Protein AF-A0A951EEB0-F1 (afdb_monomer_lite)

Secondary structure (DSSP, 8-state):
--SHHHHHHH-S-----SHHHHHHHTT---HHHHHHHHHHHHHHHSPPSSHHHHHHHHHHHHH-HHHHHHHHHHHHHTSPPPHHHHHHHHHHHHHHHH------

Radius of gyration: 15.24 Å; chains: 1; bounding box: 24×48×33 Å

pLDDT: mean 83.78, std 16.43, range [41.44, 96.94]

Sequence (104 aa):
MALGRYYTMMAGAYSPRTEALQRVLSGMGDQRSVADLLFLESWEIEPAPGPAAALRVLQIRRANPELAAEIRAELAKREPLTIDEREALRMQLRAATARPARHR

Structure (mmCIF, N/CA/C/O backbone):
data_AF-A0A951EEB0-F1
#
_entry.id   AF-A0A951EEB0-F1
#
loop_
_atom_site.group_PDB
_atom_site.id
_atom_site.type_symbol
_atom_site.label_atom_id
_atom_site.label_alt_id
_atom_site.label_comp_id
_atom_site.label_asym_id
_atom_site.label_entity_id
_atom_site.label_seq_id
_atom_site.pdbx_PDB_ins_code
_atom_site.Cartn_x
_atom_site.Cartn_y
_atom_site.Cartn_z
_atom_site.occupancy
_atom_site.B_iso_or_equiv
_atom_site.auth_seq_id
_atom_site.auth_comp_id
_atom_site.auth_asym_id
_atom_site.auth_atom_id
_atom_site.pdbx_PDB_model_num
ATOM 1 N N . MET A 1 1 ? -8.059 -16.374 -20.798 1.00 41.44 1 MET A N 1
ATOM 2 C CA . MET A 1 1 ? -8.139 -16.370 -19.320 1.00 41.44 1 MET A CA 1
ATOM 3 C C . MET A 1 1 ? -6.814 -16.875 -18.753 1.00 41.44 1 MET A C 1
ATOM 5 O O . MET A 1 1 ? -6.591 -18.074 -18.753 1.00 41.44 1 MET A O 1
ATOM 9 N N . ALA A 1 2 ? -5.904 -15.981 -18.353 1.00 44.16 2 ALA A N 1
ATOM 10 C CA . ALA A 1 2 ? -4.564 -16.351 -17.863 1.00 44.1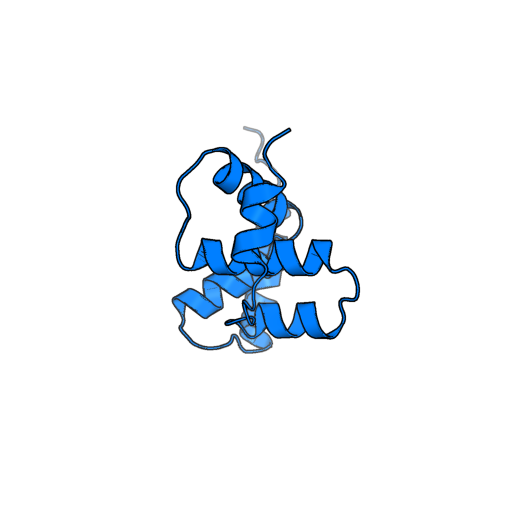6 2 ALA A CA 1
ATOM 11 C C . ALA A 1 2 ? -4.102 -15.488 -16.670 1.00 44.16 2 ALA A C 1
ATOM 13 O O . ALA A 1 2 ? -2.912 -15.331 -16.435 1.00 44.16 2 ALA A O 1
ATOM 14 N N . LEU A 1 3 ? -5.040 -14.911 -15.912 1.00 47.06 3 LEU A N 1
ATOM 15 C CA . LEU A 1 3 ? -4.718 -14.103 -14.726 1.00 47.06 3 LEU A CA 1
ATOM 16 C C . LEU A 1 3 ? -4.734 -14.919 -13.422 1.00 47.06 3 LEU A C 1
ATOM 18 O O . LEU A 1 3 ? -4.264 -14.440 -12.399 1.00 47.06 3 LEU A O 1
ATOM 22 N N . GLY A 1 4 ? -5.232 -16.162 -13.454 1.00 42.88 4 GLY A N 1
ATOM 23 C CA . GLY A 1 4 ? -5.361 -17.004 -12.258 1.00 42.88 4 GLY A CA 1
ATOM 24 C C . GLY A 1 4 ? -4.054 -17.644 -11.775 1.00 42.88 4 GLY A C 1
ATOM 25 O O . GLY A 1 4 ? -3.908 -17.885 -10.585 1.00 42.88 4 GLY A O 1
ATOM 26 N N . ARG A 1 5 ? -3.077 -17.895 -12.662 1.00 46.56 5 ARG A N 1
ATOM 27 C CA . ARG A 1 5 ? -1.859 -18.652 -12.296 1.00 46.56 5 ARG A CA 1
ATOM 28 C C . ARG A 1 5 ? -0.768 -17.820 -11.616 1.00 46.56 5 ARG A C 1
ATOM 30 O O . ARG A 1 5 ? -0.061 -18.363 -10.778 1.00 46.56 5 ARG A O 1
ATOM 37 N N . TYR A 1 6 ? -0.670 -16.520 -11.900 1.00 51.91 6 TYR A N 1
ATOM 38 C CA . TYR A 1 6 ? 0.245 -15.632 -11.164 1.00 51.91 6 TYR A CA 1
ATOM 39 C C . TYR A 1 6 ? -0.256 -15.328 -9.745 1.00 51.91 6 TYR A C 1
ATOM 41 O O . TYR A 1 6 ? 0.541 -15.095 -8.843 1.00 51.91 6 TYR A O 1
ATOM 49 N N . TYR A 1 7 ? -1.575 -15.385 -9.542 1.00 50.94 7 TYR A N 1
ATOM 50 C CA . TYR A 1 7 ? -2.223 -15.080 -8.269 1.00 50.94 7 TYR A CA 1
ATOM 51 C C . TYR A 1 7 ? -1.969 -16.169 -7.209 1.00 50.94 7 TYR A C 1
ATOM 53 O O . TYR A 1 7 ? -1.775 -15.859 -6.042 1.00 50.94 7 TYR A O 1
ATOM 61 N N . THR A 1 8 ? -1.902 -17.445 -7.608 1.00 50.19 8 THR A N 1
ATOM 62 C CA . THR A 1 8 ? -1.727 -18.570 -6.669 1.00 50.19 8 THR A CA 1
ATOM 63 C C . THR A 1 8 ? -0.271 -18.814 -6.262 1.00 50.19 8 THR A C 1
ATOM 65 O O . THR A 1 8 ? -0.034 -19.245 -5.140 1.00 50.19 8 THR A O 1
ATOM 68 N N . MET A 1 9 ? 0.717 -18.512 -7.114 1.00 48.25 9 MET A N 1
ATOM 69 C CA . MET A 1 9 ? 2.135 -18.690 -6.748 1.00 48.25 9 MET A CA 1
ATOM 70 C C . MET A 1 9 ? 2.699 -17.559 -5.872 1.00 48.25 9 MET A C 1
ATOM 72 O O . MET A 1 9 ? 3.679 -17.787 -5.176 1.00 48.25 9 MET A O 1
ATOM 76 N N . MET A 1 10 ? 2.070 -16.376 -5.857 1.00 50.81 10 MET A N 1
ATOM 77 C CA . MET A 1 10 ? 2.461 -15.248 -4.991 1.00 50.81 10 MET A CA 1
ATOM 78 C C . MET A 1 10 ? 1.577 -15.101 -3.740 1.00 50.81 10 MET A C 1
ATOM 80 O O . MET A 1 10 ? 1.914 -14.341 -2.847 1.00 50.81 10 MET A O 1
ATOM 84 N N . ALA A 1 11 ? 0.464 -15.835 -3.628 1.00 47.88 11 ALA A N 1
ATOM 85 C CA . ALA A 1 11 ? -0.395 -15.825 -2.434 1.00 47.88 11 ALA A CA 1
ATOM 86 C C . ALA A 1 11 ? 0.149 -16.683 -1.269 1.00 47.88 11 ALA A C 1
ATOM 88 O O . ALA A 1 11 ? -0.491 -16.793 -0.223 1.00 47.88 11 ALA A O 1
ATOM 89 N N . GLY A 1 12 ? 1.327 -17.294 -1.430 1.00 43.97 12 GLY A N 1
ATOM 90 C CA . GLY A 1 12 ? 2.042 -17.969 -0.353 1.00 43.97 12 GLY A CA 1
ATOM 91 C C . GLY A 1 12 ? 2.749 -16.961 0.554 1.00 43.97 12 GLY A C 1
ATOM 92 O O . GLY A 1 12 ? 3.873 -16.571 0.273 1.00 43.97 12 GLY A O 1
ATOM 93 N N . ALA A 1 13 ? 2.092 -16.571 1.648 1.00 53.34 13 ALA A N 1
ATOM 94 C CA . ALA A 1 13 ? 2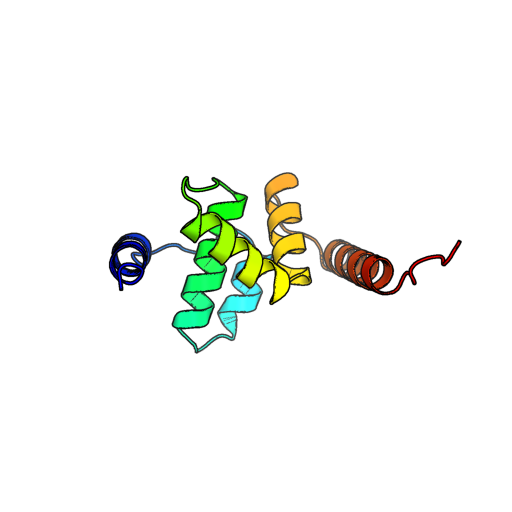.696 -15.946 2.832 1.00 53.34 13 ALA A CA 1
ATOM 95 C C . ALA A 1 13 ? 3.432 -14.598 2.638 1.00 53.34 13 ALA A C 1
ATOM 97 O O . ALA A 1 13 ? 4.508 -14.394 3.199 1.00 53.34 13 ALA A O 1
ATOM 98 N N . TYR A 1 14 ? 2.839 -13.631 1.933 1.00 66.75 14 TYR A N 1
ATOM 99 C CA . TYR A 1 14 ? 3.273 -12.238 2.100 1.00 66.75 14 TYR A CA 1
ATOM 100 C C . TYR A 1 14 ? 2.626 -11.652 3.355 1.00 66.75 14 TYR A C 1
ATOM 102 O O . TYR A 1 14 ? 1.416 -11.442 3.408 1.00 66.75 14 TYR A O 1
ATOM 110 N N . SER A 1 15 ? 3.437 -11.417 4.384 1.00 79.44 15 SER A N 1
ATOM 111 C CA . SER A 1 15 ? 3.045 -10.608 5.536 1.00 79.44 15 SER A CA 1
ATOM 112 C C . SER A 1 15 ? 3.173 -9.121 5.190 1.00 79.44 15 SER A C 1
ATOM 114 O O . SER A 1 15 ? 4.178 -8.747 4.574 1.00 79.44 15 SER A O 1
ATOM 116 N N . PRO A 1 16 ? 2.226 -8.270 5.615 1.00 89.69 16 PRO A N 1
ATOM 117 C CA . PRO A 1 16 ? 2.312 -6.829 5.398 1.00 89.69 16 PRO A CA 1
ATOM 118 C C . PRO A 1 16 ? 3.565 -6.236 6.064 1.00 89.69 16 PRO A C 1
ATOM 120 O O . PRO A 1 16 ? 3.823 -6.477 7.248 1.00 89.69 16 PRO A O 1
ATOM 123 N N . ARG A 1 17 ? 4.346 -5.465 5.304 1.00 91.31 17 ARG A N 1
ATOM 124 C CA . ARG A 1 17 ? 5.619 -4.859 5.734 1.00 91.31 17 ARG A CA 1
ATOM 125 C C . ARG A 1 17 ? 5.457 -3.451 6.306 1.00 91.31 17 ARG A C 1
ATOM 127 O O . ARG A 1 17 ? 6.296 -3.030 7.094 1.00 91.31 17 ARG A O 1
ATOM 134 N N . THR A 1 18 ? 4.404 -2.745 5.915 1.00 94.56 18 THR A N 1
ATOM 135 C CA . THR A 1 18 ? 4.051 -1.401 6.387 1.00 94.56 18 THR A CA 1
ATOM 136 C C . THR A 1 18 ? 2.974 -1.469 7.468 1.00 94.56 18 THR A C 1
ATOM 138 O O . THR A 1 18 ? 2.072 -2.315 7.425 1.00 94.56 18 THR A O 1
ATOM 141 N N . GLU A 1 19 ? 3.035 -0.555 8.437 1.00 95.06 19 GLU A N 1
ATOM 142 C CA . GLU A 1 19 ? 1.989 -0.399 9.451 1.00 95.06 19 GLU A CA 1
ATOM 143 C C . GLU A 1 19 ? 0.688 0.084 8.791 1.00 95.06 19 GLU A C 1
ATOM 145 O O . GLU A 1 19 ? -0.412 -0.326 9.174 1.00 95.06 19 GLU A O 1
ATOM 150 N N . ALA A 1 20 ? 0.808 0.906 7.742 1.00 94.19 20 ALA A N 1
ATOM 151 C CA . ALA A 1 20 ? -0.304 1.302 6.888 1.00 94.19 20 ALA A CA 1
ATOM 152 C C . ALA A 1 20 ? -1.133 0.108 6.411 1.00 94.19 20 ALA A C 1
ATOM 154 O O . ALA A 1 20 ? -2.355 0.092 6.591 1.00 94.19 20 ALA A O 1
ATOM 155 N N . LEU A 1 21 ? -0.476 -0.911 5.854 1.00 93.88 21 LEU A N 1
ATOM 156 C CA . LEU A 1 21 ? -1.172 -2.095 5.379 1.00 93.88 21 LEU A CA 1
ATOM 157 C C . LEU A 1 21 ? -1.659 -2.979 6.535 1.00 93.88 21 LEU A C 1
ATOM 159 O O . LEU A 1 21 ? -2.806 -3.422 6.508 1.00 93.88 21 LEU A O 1
ATOM 163 N N . GLN A 1 22 ? -0.848 -3.187 7.576 1.00 94.19 22 GLN A N 1
ATOM 164 C CA . GLN A 1 22 ? -1.238 -3.981 8.753 1.00 94.19 22 GLN A CA 1
ATOM 165 C C . GLN A 1 22 ? -2.562 -3.509 9.369 1.00 94.19 22 GLN A C 1
ATOM 167 O O . GLN A 1 22 ? -3.444 -4.325 9.643 1.00 94.19 22 GLN A O 1
ATOM 172 N N . ARG A 1 23 ? -2.738 -2.191 9.528 1.00 92.50 23 ARG A N 1
ATOM 173 C CA . ARG A 1 23 ? -3.967 -1.601 10.083 1.00 92.50 23 ARG A CA 1
ATOM 174 C C . ARG A 1 23 ? -5.194 -1.815 9.206 1.00 92.50 23 ARG A C 1
ATOM 176 O O . ARG A 1 23 ? -6.293 -1.934 9.730 1.00 92.50 23 ARG A O 1
ATOM 183 N N . VAL A 1 24 ? -5.030 -1.823 7.885 1.00 92.44 24 VAL A N 1
ATOM 184 C CA . VAL A 1 24 ? -6.151 -2.057 6.964 1.00 92.44 24 VAL A CA 1
ATOM 185 C C . VAL A 1 24 ? -6.536 -3.534 6.947 1.00 92.44 24 VAL A C 1
ATOM 187 O O . VAL A 1 24 ? -7.720 -3.862 6.892 1.00 92.44 24 VAL A O 1
ATOM 190 N N . LEU A 1 25 ? -5.552 -4.431 7.035 1.00 92.25 25 LEU A N 1
ATOM 191 C CA . LEU A 1 25 ? -5.794 -5.871 7.014 1.00 92.25 25 LEU A CA 1
ATOM 192 C C . LEU A 1 25 ? -6.405 -6.402 8.317 1.00 92.25 25 LEU A C 1
ATOM 194 O O . LEU A 1 25 ? -7.163 -7.367 8.262 1.00 92.25 25 LEU A O 1
ATOM 198 N N . SER A 1 26 ? -6.137 -5.778 9.469 1.00 88.50 26 SER A N 1
ATOM 199 C CA . SER A 1 26 ? -6.616 -6.260 10.778 1.00 88.50 26 SER A CA 1
ATOM 200 C C . SER A 1 26 ? -8.144 -6.334 10.913 1.00 88.50 26 SER A C 1
ATOM 202 O O . SER A 1 26 ? -8.642 -7.072 11.760 1.00 88.50 26 SER A O 1
ATOM 204 N N . GLY A 1 27 ? -8.892 -5.617 10.069 1.00 84.06 27 GLY A N 1
ATOM 205 C CA . GLY A 1 27 ? -10.358 -5.647 10.022 1.00 84.06 27 GLY A CA 1
ATOM 206 C C . GLY A 1 27 ? -10.950 -6.295 8.766 1.00 84.06 27 GLY A C 1
ATOM 207 O O . GLY A 1 27 ? -12.159 -6.198 8.555 1.00 84.06 27 GLY A O 1
ATOM 208 N N . MET A 1 28 ? -10.135 -6.906 7.900 1.00 88.25 28 MET A N 1
ATOM 209 C CA . MET A 1 28 ? -10.570 -7.335 6.568 1.00 88.25 28 MET A CA 1
ATOM 210 C C . MET A 1 28 ? -10.839 -8.842 6.497 1.00 88.25 28 MET A C 1
ATOM 212 O O . MET A 1 28 ? -9.948 -9.656 6.712 1.00 88.25 28 MET A O 1
ATOM 216 N N . GLY A 1 29 ? -12.073 -9.215 6.139 1.00 79.62 29 GLY A N 1
ATOM 217 C CA . GLY A 1 29 ? -12.470 -10.616 5.929 1.00 79.62 29 GLY A CA 1
ATOM 218 C C . GLY A 1 29 ? -12.413 -11.094 4.472 1.00 79.62 29 GLY A C 1
ATOM 219 O O . GLY A 1 29 ? -12.428 -12.297 4.221 1.00 79.62 29 GLY A O 1
ATOM 220 N N . ASP A 1 30 ? -12.352 -10.177 3.499 1.00 86.94 30 ASP A N 1
ATOM 221 C CA . ASP A 1 30 ? -12.330 -10.537 2.077 1.00 86.94 30 ASP A CA 1
ATOM 222 C C . ASP A 1 30 ? -10.917 -10.895 1.606 1.00 86.94 30 ASP A C 1
ATOM 224 O O . ASP A 1 30 ? -10.080 -10.025 1.361 1.00 86.94 30 ASP A O 1
ATOM 228 N N . GLN A 1 31 ? -10.676 -12.191 1.408 1.00 84.69 31 GLN A N 1
ATOM 229 C CA . GLN A 1 31 ? -9.387 -12.721 0.958 1.00 84.69 31 GLN A CA 1
ATOM 230 C C . GLN A 1 31 ? -8.914 -12.117 -0.370 1.00 84.69 31 GLN A C 1
ATOM 232 O O . GLN A 1 31 ? -7.709 -11.983 -0.589 1.00 84.69 31 GLN A O 1
ATOM 237 N N . ARG A 1 32 ? -9.838 -11.735 -1.261 1.00 85.81 32 ARG A N 1
ATOM 238 C CA . ARG A 1 32 ? -9.470 -11.151 -2.554 1.00 85.81 32 ARG A CA 1
ATOM 239 C C . ARG A 1 32 ? -8.924 -9.735 -2.391 1.00 85.81 32 ARG A C 1
ATOM 241 O O . ARG A 1 32 ? -7.885 -9.421 -2.968 1.00 85.81 32 ARG A O 1
ATOM 248 N N . SER A 1 33 ? -9.586 -8.913 -1.582 1.00 88.62 33 SER A N 1
ATOM 249 C CA . SER A 1 33 ? -9.098 -7.581 -1.224 1.00 88.62 33 SER A CA 1
ATOM 250 C C . SER A 1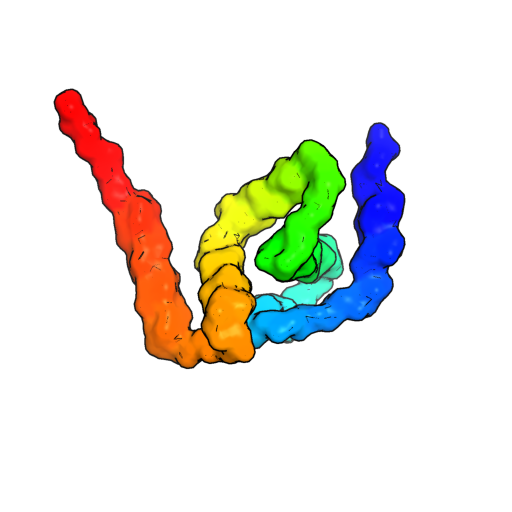 33 ? -7.765 -7.656 -0.478 1.00 88.62 33 SER A C 1
ATOM 252 O O . SER A 1 33 ? -6.853 -6.898 -0.801 1.00 88.62 33 SER A O 1
ATOM 254 N N . VAL A 1 34 ? -7.595 -8.619 0.437 1.00 91.25 34 VAL A N 1
ATOM 255 C CA . VAL A 1 34 ? -6.310 -8.848 1.123 1.00 91.25 34 VAL A CA 1
ATOM 256 C C . VAL A 1 34 ? -5.184 -9.113 0.117 1.00 91.25 34 VAL A C 1
ATOM 258 O O . VAL A 1 34 ? -4.141 -8.461 0.176 1.00 91.25 34 VAL A O 1
ATOM 261 N N . ALA A 1 35 ? -5.396 -10.019 -0.841 1.00 89.56 35 ALA A N 1
ATOM 262 C CA . ALA A 1 35 ? -4.395 -10.341 -1.857 1.00 89.56 35 ALA A CA 1
ATOM 263 C C . ALA A 1 35 ? -4.051 -9.140 -2.756 1.00 89.56 35 ALA A C 1
ATOM 265 O O . ALA A 1 35 ? -2.884 -8.930 -3.084 1.00 89.56 35 ALA A O 1
ATOM 266 N N . ASP A 1 36 ? -5.040 -8.322 -3.123 1.00 92.00 36 ASP A N 1
ATOM 267 C CA . ASP A 1 36 ? -4.804 -7.100 -3.895 1.00 92.00 36 ASP A CA 1
ATOM 268 C C . ASP A 1 36 ? -3.970 -6.071 -3.128 1.00 92.00 36 ASP A C 1
ATOM 270 O O . ASP A 1 36 ? -3.085 -5.441 -3.708 1.00 92.00 36 ASP A O 1
ATOM 274 N N . LEU A 1 37 ? -4.224 -5.894 -1.832 1.00 93.44 37 LEU A N 1
ATOM 275 C CA . LEU A 1 37 ? -3.479 -4.929 -1.029 1.00 93.44 37 LEU A CA 1
ATOM 276 C C . LEU A 1 37 ? -2.051 -5.399 -0.720 1.00 93.44 37 LEU A C 1
ATOM 278 O O . LEU A 1 37 ? -1.124 -4.591 -0.759 1.00 93.44 37 LEU A O 1
ATOM 282 N N . LEU A 1 38 ? -1.848 -6.701 -0.503 1.00 92.88 38 LEU A N 1
ATOM 283 C CA . LEU A 1 38 ? -0.507 -7.290 -0.418 1.00 92.88 38 LEU A CA 1
ATOM 284 C C . LEU A 1 38 ? 0.250 -7.150 -1.744 1.00 92.88 38 LEU A C 1
ATOM 286 O O . LEU A 1 38 ? 1.431 -6.800 -1.758 1.00 92.88 38 LEU A O 1
ATOM 290 N N . PHE A 1 39 ? -0.437 -7.354 -2.873 1.00 91.50 39 PHE A N 1
ATOM 291 C CA . PHE A 1 39 ? 0.143 -7.121 -4.191 1.00 91.50 39 PHE A CA 1
ATOM 292 C C . PHE A 1 39 ? 0.547 -5.652 -4.381 1.00 91.50 39 PHE A C 1
ATOM 294 O O . PHE A 1 39 ? 1.653 -5.389 -4.853 1.00 91.50 39 PHE A O 1
ATOM 301 N N . LEU A 1 40 ? -0.299 -4.698 -3.973 1.00 94.06 40 LEU A N 1
ATOM 302 C CA . LEU A 1 40 ? 0.038 -3.273 -3.999 1.00 94.06 40 LEU A CA 1
ATOM 303 C C . LEU A 1 40 ? 1.338 -2.992 -3.241 1.00 94.06 40 LEU A C 1
ATOM 305 O O . LEU A 1 40 ? 2.235 -2.388 -3.817 1.00 94.06 40 LEU A O 1
ATOM 309 N N . GLU A 1 41 ? 1.457 -3.431 -1.988 1.00 93.56 41 GLU A N 1
ATOM 310 C CA . GLU A 1 41 ? 2.667 -3.184 -1.195 1.00 93.56 41 GLU A CA 1
ATOM 311 C C . GLU A 1 41 ? 3.905 -3.825 -1.825 1.00 93.56 41 GLU A C 1
ATOM 313 O O . GLU A 1 41 ? 4.935 -3.166 -1.949 1.00 93.56 41 GLU A O 1
ATOM 318 N N . SER A 1 42 ? 3.795 -5.070 -2.300 1.00 91.81 42 SER A N 1
ATOM 319 C CA . SER A 1 42 ? 4.904 -5.744 -2.984 1.00 91.81 42 SER A CA 1
ATOM 320 C C . SER A 1 42 ? 5.388 -4.959 -4.210 1.00 91.81 42 SER A C 1
ATOM 322 O O . SER A 1 42 ? 6.590 -4.785 -4.390 1.00 91.81 42 SER A O 1
ATOM 324 N N . TRP A 1 43 ? 4.459 -4.395 -4.989 1.00 92.56 43 TRP A N 1
ATOM 325 C CA . TRP A 1 43 ? 4.771 -3.550 -6.137 1.00 92.56 43 TRP A CA 1
ATOM 326 C C . TRP A 1 43 ? 5.451 -2.235 -5.746 1.00 92.56 43 TRP A C 1
ATOM 328 O O . TRP A 1 43 ? 6.342 -1.777 -6.458 1.00 92.56 43 TRP A O 1
ATOM 338 N N . GLU A 1 44 ? 5.014 -1.581 -4.663 1.00 93.62 44 GLU A N 1
ATOM 339 C CA . GLU A 1 44 ? 5.636 -0.326 -4.206 1.00 93.62 44 GLU A CA 1
ATOM 340 C C . GLU A 1 44 ? 7.086 -0.541 -3.731 1.00 93.62 44 GLU A C 1
ATOM 342 O O . GLU A 1 44 ? 7.876 0.401 -3.751 1.00 93.62 44 GLU A O 1
ATOM 347 N N . ILE A 1 45 ? 7.446 -1.770 -3.347 1.00 91.56 45 ILE A N 1
ATOM 348 C CA . ILE A 1 45 ? 8.816 -2.160 -2.989 1.00 91.56 45 ILE A CA 1
ATOM 349 C C . ILE A 1 45 ? 9.624 -2.504 -4.236 1.00 91.56 45 ILE A C 1
ATOM 351 O O . ILE A 1 45 ? 10.709 -1.965 -4.447 1.00 91.56 45 ILE A O 1
ATOM 355 N N . GLU A 1 46 ? 9.101 -3.418 -5.047 1.00 90.88 46 GLU A N 1
ATOM 356 C CA . GLU A 1 46 ? 9.763 -3.915 -6.243 1.00 90.88 46 GLU A CA 1
ATOM 357 C C . GLU A 1 46 ? 8.725 -4.087 -7.362 1.00 90.88 46 GLU A C 1
ATOM 359 O O . GLU A 1 46 ? 7.950 -5.049 -7.368 1.00 90.88 46 GLU A O 1
ATOM 364 N N . PRO A 1 47 ? 8.671 -3.147 -8.324 1.00 88.06 47 PRO A N 1
ATOM 365 C CA . PRO A 1 47 ? 7.736 -3.234 -9.434 1.00 88.06 47 PRO A CA 1
ATOM 366 C C . PRO A 1 47 ? 7.979 -4.489 -10.280 1.00 88.06 47 PRO A C 1
ATOM 368 O O . PRO A 1 47 ? 9.057 -4.681 -10.841 1.00 88.06 47 PRO A O 1
ATOM 371 N N . ALA A 1 48 ? 6.951 -5.323 -10.430 1.00 81.94 48 ALA A N 1
ATOM 372 C CA . ALA A 1 48 ? 7.032 -6.512 -11.271 1.00 81.94 48 ALA A CA 1
ATOM 373 C C . ALA A 1 48 ? 6.937 -6.149 -12.770 1.00 81.94 48 ALA A C 1
ATOM 375 O O . ALA A 1 48 ? 6.141 -5.287 -13.158 1.00 81.94 48 ALA A O 1
ATOM 376 N N . PRO A 1 49 ? 7.685 -6.823 -13.660 1.00 79.31 49 PRO A N 1
ATOM 377 C CA . PRO A 1 49 ? 7.567 -6.594 -15.093 1.00 79.31 49 PRO A CA 1
ATOM 378 C C . PRO A 1 49 ? 6.223 -7.105 -15.637 1.00 79.31 49 PRO A C 1
ATOM 380 O O . PRO A 1 49 ? 5.739 -8.176 -15.270 1.00 79.31 49 PRO A O 1
ATOM 383 N N . GLY A 1 50 ? 5.643 -6.354 -16.577 1.00 88.62 50 GLY A N 1
ATOM 384 C CA . GLY A 1 50 ? 4.505 -6.795 -17.386 1.00 88.62 50 GLY A CA 1
ATOM 385 C C . GLY A 1 50 ? 3.290 -5.854 -17.351 1.00 88.62 50 GLY A C 1
ATOM 386 O O . GLY A 1 50 ? 2.928 -5.318 -16.301 1.00 88.62 50 GLY A O 1
ATOM 387 N N . PRO A 1 51 ? 2.594 -5.677 -18.492 1.00 87.44 51 PRO A N 1
ATOM 388 C CA . PRO A 1 51 ? 1.502 -4.709 -18.615 1.00 87.44 51 PRO A CA 1
ATOM 389 C C . PRO A 1 51 ? 0.291 -5.055 -17.739 1.00 87.44 51 PRO A C 1
ATOM 391 O O . PRO A 1 51 ? -0.358 -4.161 -17.206 1.00 87.44 51 PRO A O 1
ATOM 394 N N . ALA A 1 52 ? -0.003 -6.343 -17.537 1.00 88.56 52 ALA A N 1
ATOM 395 C CA . ALA A 1 52 ? -1.114 -6.769 -16.687 1.00 88.56 52 ALA A CA 1
ATOM 396 C C . ALA A 1 52 ? -0.895 -6.389 -15.212 1.00 88.56 52 ALA A C 1
ATOM 398 O O . ALA A 1 52 ? -1.823 -5.919 -14.555 1.00 88.56 52 ALA A O 1
ATOM 399 N N . ALA A 1 53 ? 0.333 -6.544 -14.712 1.00 85.75 53 ALA A N 1
ATOM 400 C CA . ALA A 1 53 ? 0.698 -6.193 -13.345 1.00 85.75 53 ALA A CA 1
ATOM 401 C C . ALA A 1 53 ? 0.657 -4.666 -13.136 1.00 85.75 53 ALA A C 1
ATOM 403 O O . ALA A 1 53 ? 0.054 -4.188 -12.173 1.00 85.75 53 ALA A O 1
ATOM 404 N N . ALA A 1 54 ? 1.159 -3.899 -14.113 1.00 90.62 54 ALA A N 1
ATOM 405 C CA . ALA A 1 54 ? 1.069 -2.439 -14.118 1.00 90.62 54 ALA A CA 1
ATOM 406 C C . ALA A 1 54 ? -0.388 -1.932 -14.133 1.00 90.62 54 ALA A C 1
ATOM 408 O O . ALA A 1 54 ? -0.756 -1.028 -13.382 1.00 90.62 54 ALA A O 1
ATOM 409 N N . LEU A 1 55 ? -1.256 -2.530 -14.952 1.00 93.62 55 LEU A N 1
ATOM 410 C CA . LEU A 1 55 ? -2.678 -2.180 -14.968 1.00 93.62 55 LEU A CA 1
ATOM 411 C C . LEU A 1 55 ? -3.361 -2.536 -13.648 1.00 93.62 55 LEU A C 1
ATOM 413 O O . LEU A 1 55 ? -4.154 -1.744 -13.134 1.00 93.62 55 LEU A O 1
ATOM 417 N N . ARG A 1 56 ? -3.037 -3.701 -13.079 1.00 90.88 56 ARG A N 1
ATOM 418 C CA . ARG A 1 56 ? -3.612 -4.140 -11.809 1.00 90.88 56 ARG A CA 1
ATOM 419 C C . ARG A 1 56 ? -3.245 -3.188 -10.677 1.00 90.88 56 ARG A C 1
ATOM 421 O O . ARG A 1 56 ? -4.143 -2.743 -9.966 1.00 90.88 56 ARG A O 1
ATOM 428 N N . VAL A 1 57 ? -1.975 -2.802 -10.547 1.00 93.25 57 VAL A N 1
ATOM 429 C CA . VAL A 1 57 ? -1.577 -1.858 -9.493 1.00 93.25 57 VAL A CA 1
ATOM 430 C C . VAL A 1 57 ? -2.229 -0.488 -9.686 1.00 93.25 57 VAL A C 1
ATOM 432 O O . VAL A 1 57 ? -2.652 0.132 -8.715 1.00 93.25 57 VAL A O 1
ATOM 435 N N . LEU A 1 58 ? -2.390 -0.017 -10.930 1.00 94.50 58 LEU A N 1
ATOM 436 C CA . LEU A 1 58 ? -3.075 1.249 -11.206 1.00 94.50 58 LEU A CA 1
ATOM 437 C C . LEU A 1 58 ? -4.541 1.210 -10.769 1.00 94.50 58 LEU A C 1
ATOM 439 O O . LEU A 1 58 ? -5.030 2.186 -10.201 1.00 94.50 58 LEU A O 1
ATOM 443 N N . GLN A 1 59 ? -5.234 0.092 -10.998 1.00 95.31 59 GLN A N 1
ATOM 444 C CA . GLN A 1 59 ? -6.603 -0.103 -10.517 1.00 95.31 59 GLN A CA 1
ATOM 445 C C . GLN A 1 59 ? -6.663 -0.064 -8.986 1.00 95.31 59 GLN A C 1
ATOM 447 O O . GLN A 1 59 ? -7.484 0.663 -8.430 1.00 95.31 59 GLN A O 1
ATOM 452 N N . ILE A 1 60 ? -5.764 -0.783 -8.308 1.00 94.44 60 ILE A N 1
ATOM 453 C CA . ILE A 1 60 ? -5.746 -0.853 -6.841 1.00 94.44 60 ILE A CA 1
ATOM 454 C C . ILE A 1 60 ? -5.413 0.516 -6.230 1.00 94.44 60 ILE A C 1
ATOM 456 O O . ILE A 1 60 ? -6.094 0.945 -5.302 1.00 94.44 60 ILE A O 1
ATOM 460 N N . ARG A 1 61 ? -4.440 1.249 -6.790 1.00 95.25 61 ARG A N 1
ATOM 461 C CA . ARG A 1 61 ? -4.082 2.620 -6.372 1.00 95.25 61 ARG A CA 1
ATOM 462 C C . ARG A 1 61 ? -5.245 3.596 -6.527 1.00 95.25 61 ARG A C 1
ATOM 464 O O . ARG A 1 61 ? -5.440 4.445 -5.668 1.00 95.25 61 ARG A O 1
ATOM 471 N N . ARG A 1 62 ? -6.017 3.487 -7.614 1.00 93.81 62 ARG A N 1
ATOM 472 C CA . ARG A 1 62 ? -7.206 4.329 -7.835 1.00 93.81 62 ARG A CA 1
ATOM 473 C C . ARG A 1 62 ? -8.318 4.030 -6.836 1.00 93.81 62 ARG A C 1
ATOM 475 O O . ARG A 1 62 ? -8.991 4.957 -6.409 1.00 93.81 62 ARG A O 1
ATOM 482 N N . ALA A 1 63 ? -8.498 2.761 -6.476 1.00 93.69 63 ALA A N 1
ATOM 483 C CA . ALA A 1 63 ? -9.466 2.360 -5.461 1.00 93.69 63 ALA A CA 1
ATOM 484 C C . ALA A 1 63 ? -9.015 2.731 -4.035 1.00 93.69 63 ALA A C 1
ATOM 486 O O . ALA A 1 63 ? -9.856 2.984 -3.182 1.00 93.69 63 ALA A O 1
ATOM 487 N N . ASN A 1 64 ? -7.701 2.797 -3.787 1.00 94.31 64 ASN A N 1
ATOM 488 C CA . ASN A 1 64 ? -7.118 3.004 -2.459 1.00 94.31 64 ASN A CA 1
ATOM 489 C C . ASN A 1 64 ? -6.045 4.117 -2.464 1.00 94.31 64 ASN A C 1
ATOM 491 O O . ASN A 1 64 ? -4.876 3.844 -2.172 1.00 94.31 64 ASN A O 1
ATOM 495 N N . PRO A 1 65 ? -6.396 5.370 -2.812 1.00 93.94 65 PRO A N 1
ATOM 496 C CA . PRO A 1 65 ? -5.412 6.434 -3.016 1.00 93.94 65 PRO A CA 1
ATOM 497 C C . PRO A 1 65 ? -4.687 6.840 -1.727 1.00 93.94 65 PRO A C 1
ATOM 499 O O . PRO A 1 65 ? -3.474 7.040 -1.756 1.00 93.94 65 PRO A O 1
ATOM 502 N N . GLU A 1 66 ? -5.405 6.923 -0.601 1.00 95.00 66 GLU A N 1
ATOM 503 C CA . GLU A 1 66 ? -4.819 7.248 0.709 1.00 95.00 66 GLU A CA 1
ATOM 504 C C . GLU A 1 66 ? -3.857 6.140 1.168 1.00 95.00 66 GLU A C 1
ATOM 506 O O . GLU A 1 66 ? -2.703 6.416 1.483 1.00 95.00 66 GLU A O 1
ATOM 511 N N . LEU A 1 67 ? -4.283 4.875 1.094 1.00 95.19 67 LEU A N 1
ATOM 512 C CA . LEU A 1 67 ? -3.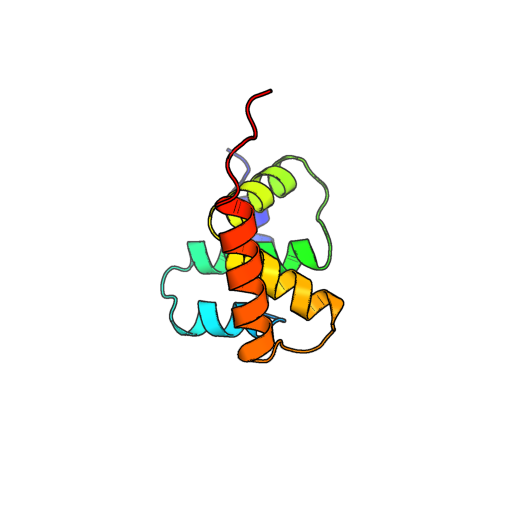452 3.730 1.479 1.00 95.19 67 LEU A CA 1
ATOM 513 C C . LEU A 1 67 ? -2.188 3.608 0.619 1.00 95.19 67 LEU A C 1
ATOM 515 O O . LEU A 1 67 ? -1.104 3.387 1.147 1.00 95.19 67 LEU A O 1
ATOM 519 N N . ALA A 1 68 ? -2.299 3.782 -0.701 1.00 96.25 68 ALA A N 1
ATOM 520 C CA . ALA A 1 68 ? -1.136 3.728 -1.584 1.00 96.25 68 ALA A CA 1
ATOM 521 C C . ALA A 1 68 ? -0.109 4.826 -1.260 1.00 96.25 68 ALA A C 1
ATOM 523 O O . ALA A 1 68 ? 1.094 4.605 -1.392 1.00 96.25 68 ALA A O 1
ATOM 524 N N . ALA A 1 69 ? -0.570 6.008 -0.849 1.00 95.94 69 ALA A N 1
ATOM 525 C CA . ALA A 1 69 ? 0.312 7.086 -0.428 1.00 95.94 69 ALA A CA 1
ATOM 526 C C . ALA A 1 69 ? 0.974 6.791 0.925 1.00 95.94 69 ALA A C 1
ATOM 528 O O . ALA A 1 69 ? 2.178 6.997 1.049 1.00 95.94 69 ALA A O 1
ATOM 529 N N . GLU A 1 70 ? 0.220 6.274 1.900 1.00 96.88 70 GLU A N 1
ATOM 530 C CA . GLU A 1 70 ? 0.758 5.867 3.206 1.00 96.88 70 GLU A CA 1
ATOM 531 C C . GLU A 1 70 ? 1.843 4.795 3.050 1.00 96.88 70 GLU A C 1
ATOM 533 O O . GLU A 1 70 ? 2.942 4.971 3.566 1.00 96.88 70 GLU A O 1
ATOM 538 N N . ILE A 1 71 ? 1.588 3.748 2.254 1.00 95.75 71 ILE A N 1
ATOM 539 C CA . ILE A 1 71 ? 2.573 2.694 1.964 1.00 95.75 71 ILE A CA 1
ATOM 540 C C . ILE A 1 71 ? 3.852 3.297 1.374 1.00 95.75 71 ILE A C 1
ATOM 542 O O . ILE A 1 71 ? 4.944 3.026 1.865 1.00 95.75 71 ILE A O 1
ATOM 546 N N . ARG A 1 72 ? 3.748 4.146 0.342 1.00 95.69 72 ARG A N 1
ATOM 547 C CA . ARG A 1 72 ? 4.936 4.774 -0.266 1.00 95.69 72 ARG A CA 1
ATOM 548 C C . ARG A 1 72 ? 5.707 5.644 0.715 1.00 95.69 72 ARG A C 1
ATOM 550 O O . ARG A 1 72 ? 6.933 5.658 0.667 1.00 95.69 72 ARG A O 1
ATOM 557 N N . ALA A 1 73 ? 5.002 6.384 1.562 1.00 96.12 73 ALA A N 1
ATOM 558 C CA . ALA A 1 73 ? 5.619 7.257 2.544 1.00 96.12 73 ALA A CA 1
ATOM 559 C C . ALA A 1 73 ? 6.365 6.449 3.618 1.00 96.12 73 ALA A C 1
ATOM 561 O O . ALA A 1 73 ? 7.517 6.766 3.902 1.00 96.12 73 ALA A O 1
ATOM 562 N N . GLU A 1 74 ? 5.776 5.365 4.132 1.00 96.94 74 GLU A N 1
ATOM 563 C CA . GLU A 1 74 ? 6.454 4.460 5.073 1.00 96.94 74 GLU A CA 1
ATOM 564 C C . GLU A 1 74 ? 7.664 3.770 4.433 1.00 96.94 74 GLU A C 1
ATOM 566 O O . GLU A 1 74 ? 8.735 3.718 5.033 1.00 96.94 74 GLU A O 1
ATOM 571 N N . LEU A 1 75 ? 7.550 3.306 3.183 1.00 94.69 75 LEU A N 1
ATOM 572 C CA . LEU A 1 75 ? 8.672 2.696 2.460 1.00 94.69 75 LEU A CA 1
ATOM 573 C C . LEU A 1 75 ? 9.815 3.690 2.197 1.00 94.69 75 LEU A C 1
ATOM 575 O O . LEU A 1 75 ? 10.986 3.323 2.304 1.00 94.69 75 LEU A O 1
ATOM 579 N N . ALA A 1 76 ? 9.492 4.946 1.876 1.00 94.06 76 ALA A N 1
ATOM 580 C CA . ALA A 1 76 ? 10.482 6.000 1.666 1.00 94.06 76 ALA A CA 1
ATOM 581 C C . ALA A 1 76 ? 11.167 6.418 2.975 1.00 94.06 76 ALA A C 1
ATOM 583 O O . ALA A 1 76 ? 12.384 6.604 2.997 1.00 94.06 76 ALA A O 1
ATOM 584 N N . LYS A 1 77 ? 10.395 6.536 4.063 1.00 93.56 77 LYS A N 1
ATOM 585 C CA . LYS A 1 77 ? 10.889 6.878 5.404 1.00 93.56 77 LYS A CA 1
ATOM 586 C C . LYS A 1 77 ? 11.624 5.708 6.073 1.00 93.56 77 LYS A C 1
ATOM 588 O O . LYS A 1 77 ? 12.486 5.942 6.908 1.00 93.56 77 LYS A O 1
ATOM 593 N N . ARG A 1 78 ? 11.321 4.466 5.670 1.00 92.50 78 ARG A N 1
ATOM 594 C CA . ARG A 1 78 ? 11.737 3.197 6.307 1.00 92.50 78 ARG A CA 1
ATOM 595 C C . ARG A 1 78 ? 11.252 3.040 7.750 1.00 92.50 78 ARG A C 1
ATOM 597 O O . ARG A 1 78 ? 11.790 2.233 8.502 1.00 92.50 78 ARG A O 1
ATOM 604 N N . GLU A 1 79 ? 10.225 3.796 8.113 1.00 92.75 79 GLU A N 1
ATOM 605 C CA . GLU A 1 79 ? 9.629 3.840 9.443 1.00 92.75 79 GLU A CA 1
ATOM 606 C C . GLU A 1 79 ? 8.120 4.084 9.301 1.00 92.75 79 GLU A C 1
ATOM 608 O O . GLU A 1 79 ? 7.701 4.719 8.324 1.00 92.75 79 GLU A O 1
ATOM 613 N N . PRO A 1 80 ? 7.297 3.629 10.262 1.00 94.50 80 PRO A N 1
ATOM 614 C CA . PRO A 1 80 ? 5.874 3.934 10.270 1.00 94.50 80 PRO A CA 1
ATOM 615 C C . PRO A 1 80 ? 5.591 5.440 10.333 1.00 94.50 80 PRO A C 1
ATOM 617 O O . PRO A 1 80 ? 6.326 6.211 10.961 1.00 94.50 80 PRO A O 1
ATOM 620 N N . LEU A 1 81 ? 4.490 5.863 9.707 1.00 93.31 81 LEU A N 1
ATOM 621 C CA . LEU A 1 81 ? 4.004 7.231 9.867 1.00 93.31 81 LEU A CA 1
ATOM 622 C C . LEU A 1 81 ? 3.317 7.390 11.217 1.00 93.31 81 LEU A C 1
ATOM 624 O O . LEU A 1 81 ? 2.460 6.577 11.587 1.00 93.31 81 LEU A O 1
ATOM 628 N N . THR A 1 82 ? 3.605 8.501 11.891 1.00 95.75 82 THR A N 1
ATOM 629 C CA . THR A 1 82 ? 2.820 8.928 13.049 1.00 95.75 82 THR A CA 1
ATOM 630 C C . THR A 1 82 ? 1.381 9.256 12.635 1.00 95.75 82 THR A C 1
ATOM 632 O O . THR A 1 82 ? 1.061 9.415 11.451 1.00 95.75 82 THR A O 1
ATOM 635 N N . ILE A 1 83 ? 0.485 9.359 13.620 1.00 93.44 83 ILE A N 1
ATOM 636 C CA . ILE A 1 83 ? -0.916 9.737 13.386 1.00 93.44 83 ILE A CA 1
ATOM 637 C C . ILE A 1 83 ? -0.984 11.099 12.681 1.00 93.44 83 ILE A C 1
ATOM 639 O O . ILE A 1 83 ? -1.647 11.214 11.651 1.00 93.44 83 ILE A O 1
ATOM 643 N N . ASP A 1 84 ? -0.220 12.079 13.163 1.00 95.12 84 ASP A N 1
ATOM 644 C CA . ASP A 1 84 ? -0.203 13.436 12.609 1.00 95.12 84 ASP A CA 1
ATOM 645 C C . ASP A 1 84 ? 0.350 13.471 11.176 1.00 95.12 84 ASP A C 1
ATOM 647 O O . ASP A 1 84 ? -0.225 14.117 10.299 1.00 95.12 84 ASP A O 1
ATOM 651 N N . GLU A 1 85 ? 1.435 12.738 10.897 1.00 94.12 85 GLU A N 1
ATOM 652 C CA . GLU A 1 85 ? 2.018 12.640 9.550 1.00 94.12 85 GLU A CA 1
ATOM 653 C C . GLU A 1 85 ? 1.027 12.027 8.553 1.00 94.12 85 GLU A C 1
ATOM 655 O O . GLU A 1 85 ? 0.892 12.483 7.414 1.00 94.12 85 GLU A O 1
ATOM 660 N N . ARG A 1 86 ? 0.301 10.999 8.993 1.00 94.94 86 ARG A N 1
ATOM 661 C CA . ARG A 1 86 ? -0.710 10.308 8.195 1.00 94.94 86 ARG A CA 1
ATOM 662 C C . ARG A 1 86 ? -1.909 11.198 7.906 1.00 94.94 86 ARG A C 1
ATOM 664 O O . ARG A 1 86 ? -2.382 11.243 6.770 1.00 94.94 86 ARG A O 1
ATOM 671 N N . GLU A 1 87 ? -2.408 11.910 8.910 1.00 94.81 87 GLU A N 1
ATOM 672 C CA . GLU A 1 87 ? -3.502 12.860 8.727 1.00 94.81 87 GLU A CA 1
ATOM 673 C C . GLU A 1 87 ? -3.094 14.005 7.805 1.00 94.81 87 GLU A C 1
ATOM 675 O O . GLU A 1 87 ? -3.833 14.323 6.871 1.00 94.81 87 GLU A O 1
ATOM 680 N N . ALA A 1 88 ? -1.891 14.556 7.985 1.00 94.31 88 ALA A N 1
ATOM 681 C CA . ALA A 1 88 ? -1.342 15.567 7.092 1.00 94.31 88 ALA A CA 1
ATOM 682 C C . ALA A 1 88 ? -1.269 15.055 5.645 1.00 94.31 88 ALA A C 1
ATOM 684 O O . ALA A 1 88 ? -1.716 15.745 4.726 1.00 94.31 88 ALA A O 1
ATOM 685 N N . LEU A 1 89 ? -0.788 13.826 5.436 1.00 94.00 89 LEU A N 1
ATOM 686 C CA . LEU A 1 89 ? -0.728 13.199 4.116 1.00 94.00 89 LEU A CA 1
ATOM 687 C C . LEU A 1 89 ? -2.123 13.043 3.492 1.00 94.00 89 LEU A C 1
ATOM 689 O O . LEU A 1 89 ? -2.335 13.408 2.335 1.00 94.00 89 LEU A O 1
ATOM 693 N N . ARG A 1 90 ? -3.108 12.563 4.255 1.00 93.81 90 ARG A N 1
ATOM 694 C CA . ARG A 1 90 ? -4.495 12.432 3.778 1.00 93.81 90 ARG A CA 1
ATOM 695 C C . ARG A 1 90 ? -5.109 13.781 3.434 1.00 93.81 90 ARG A C 1
ATOM 697 O O . ARG A 1 90 ? -5.754 13.913 2.395 1.00 93.81 90 ARG A O 1
ATOM 704 N N . MET A 1 91 ? -4.883 14.795 4.264 1.00 92.94 91 MET A N 1
ATOM 705 C CA . MET A 1 91 ? -5.347 16.154 3.996 1.00 92.94 91 MET A CA 1
ATOM 706 C C . MET A 1 91 ? -4.722 16.715 2.718 1.00 92.94 91 MET A C 1
ATOM 708 O O . MET A 1 91 ? -5.436 17.287 1.896 1.00 92.94 91 MET A O 1
ATOM 712 N N . GLN A 1 92 ? -3.426 16.486 2.492 1.00 91.31 92 GLN A N 1
ATOM 713 C CA . GLN A 1 92 ? -2.756 16.871 1.248 1.00 91.31 92 GLN A CA 1
ATOM 714 C C . GLN A 1 92 ? -3.368 16.175 0.026 1.00 91.31 92 GLN A C 1
ATOM 716 O O . GLN A 1 92 ? -3.622 16.832 -0.984 1.00 91.31 92 GLN A O 1
ATOM 721 N N . LEU A 1 93 ? -3.663 14.874 0.108 1.00 90.44 93 LEU A N 1
ATOM 722 C CA . LEU A 1 93 ? -4.299 14.127 -0.986 1.00 90.44 93 LEU A CA 1
ATOM 723 C C . LEU A 1 93 ? -5.717 14.630 -1.281 1.00 90.44 93 LEU A C 1
ATOM 725 O O . LEU A 1 93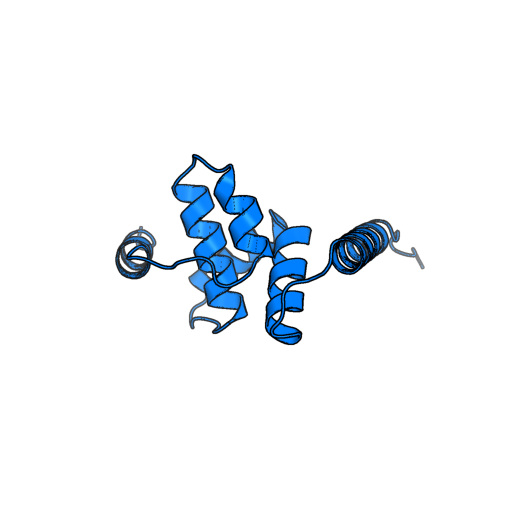 ? -6.094 14.819 -2.440 1.00 90.44 93 LEU A O 1
ATOM 729 N N . ARG A 1 94 ? -6.501 14.906 -0.237 1.00 89.62 94 ARG A N 1
ATOM 730 C CA . ARG A 1 94 ? -7.845 15.487 -0.369 1.00 89.62 94 ARG A CA 1
ATOM 731 C C . ARG A 1 94 ? -7.785 16.882 -0.985 1.00 89.62 94 ARG A C 1
ATOM 733 O O . ARG A 1 94 ? -8.531 17.172 -1.913 1.00 89.62 94 ARG A O 1
ATOM 740 N N . ALA A 1 95 ? -6.841 17.717 -0.560 1.00 88.31 95 ALA A N 1
ATOM 741 C CA . ALA A 1 95 ? -6.625 19.033 -1.154 1.00 88.31 95 ALA A CA 1
ATOM 742 C C . ALA A 1 95 ? -6.178 18.948 -2.627 1.00 88.31 95 ALA A C 1
ATOM 744 O O . ALA A 1 95 ? -6.633 19.736 -3.457 1.00 88.31 95 ALA A O 1
ATOM 745 N N . ALA A 1 96 ? -5.330 17.975 -2.976 1.00 84.12 96 ALA A N 1
ATOM 746 C CA . ALA A 1 96 ? -4.882 17.749 -4.349 1.00 84.12 96 ALA A CA 1
ATOM 747 C C . ALA A 1 96 ? -6.027 17.313 -5.277 1.00 84.12 96 ALA A C 1
ATOM 749 O O . ALA A 1 96 ? -6.066 17.732 -6.432 1.00 84.12 96 ALA A O 1
ATOM 750 N N . THR A 1 97 ? -6.975 16.517 -4.772 1.00 78.38 97 THR A N 1
ATOM 751 C CA . THR A 1 97 ? -8.174 16.108 -5.528 1.00 78.38 97 THR A CA 1
ATOM 752 C C . THR A 1 97 ? -9.253 17.192 -5.588 1.00 78.38 97 THR A C 1
ATOM 754 O O . THR A 1 97 ? -10.007 17.239 -6.555 1.00 78.38 97 THR A O 1
ATOM 757 N N . ALA A 1 98 ? -9.301 18.095 -4.605 1.00 75.69 98 ALA A N 1
ATOM 758 C CA . ALA A 1 98 ? -10.274 19.184 -4.540 1.00 75.69 98 ALA A CA 1
ATOM 759 C C . ALA A 1 98 ? -9.915 20.410 -5.398 1.00 75.69 98 ALA A C 1
ATOM 761 O O . ALA A 1 98 ? -10.762 21.283 -5.581 1.00 75.69 98 ALA A O 1
ATOM 762 N N . ARG A 1 99 ? -8.682 20.525 -5.915 1.00 63.94 99 ARG A N 1
ATOM 763 C CA . ARG A 1 99 ? -8.270 21.686 -6.719 1.00 63.94 99 ARG A CA 1
ATOM 764 C C . ARG A 1 99 ? -8.981 21.652 -8.084 1.00 63.94 99 ARG A C 1
ATOM 766 O O . ARG A 1 99 ? -8.648 20.793 -8.900 1.00 63.94 99 ARG A O 1
ATOM 773 N N . PRO A 1 100 ? -9.918 22.577 -8.381 1.00 56.84 100 PRO A N 1
ATOM 774 C CA . PRO A 1 100 ? -10.606 22.563 -9.662 1.00 56.84 100 PRO A CA 1
ATOM 775 C C . PRO A 1 100 ? -9.625 22.900 -10.787 1.00 56.84 100 PRO A C 1
ATOM 777 O O . PRO A 1 100 ? -8.720 23.731 -10.622 1.00 56.84 100 PRO A O 1
ATOM 780 N N . ALA A 1 101 ? -9.820 22.252 -11.938 1.00 57.12 101 ALA A N 1
ATOM 781 C CA . ALA A 1 101 ? -9.149 22.606 -13.177 1.00 57.12 101 ALA A CA 1
ATOM 782 C C . ALA A 1 101 ? -9.380 24.100 -13.425 1.00 57.12 101 ALA A C 1
ATOM 784 O O . ALA A 1 101 ? -10.512 24.538 -13.628 1.00 57.12 101 ALA A O 1
ATOM 785 N N . ARG A 1 102 ? -8.314 24.903 -13.355 1.00 58.16 102 ARG A N 1
ATOM 786 C CA . ARG A 1 102 ? -8.383 26.298 -13.783 1.00 58.16 102 ARG A CA 1
ATOM 787 C C . ARG A 1 102 ? -8.676 26.276 -15.281 1.00 58.16 102 ARG A C 1
ATOM 789 O O . ARG A 1 102 ? -7.768 26.021 -16.069 1.00 58.16 102 ARG A O 1
ATOM 796 N N . HIS A 1 103 ? -9.940 26.483 -15.649 1.00 57.22 103 HIS A N 1
ATOM 797 C CA . HIS A 1 103 ? -10.305 26.840 -17.011 1.00 57.22 103 HIS A CA 1
ATOM 798 C C . HIS A 1 103 ? -9.543 28.121 -17.361 1.00 57.22 103 HIS A C 1
ATOM 800 O O . HIS A 1 103 ? -9.619 29.113 -16.632 1.00 57.22 103 HIS A O 1
ATOM 806 N N . ARG A 1 104 ? -8.711 28.010 -18.399 1.00 54.97 104 ARG A N 1
ATOM 807 C CA . ARG A 1 104 ? -8.116 29.146 -19.101 1.00 54.97 104 ARG A CA 1
ATOM 808 C C . ARG A 1 104 ? -9.198 29.912 -19.840 1.00 54.97 104 ARG A C 1
ATOM 810 O O . ARG A 1 104 ? -10.133 29.236 -20.325 1.00 54.97 104 ARG A O 1
#

Foldseek 3Di:
DPPPPVLVVVLPDDDDPAPLLVVVVVP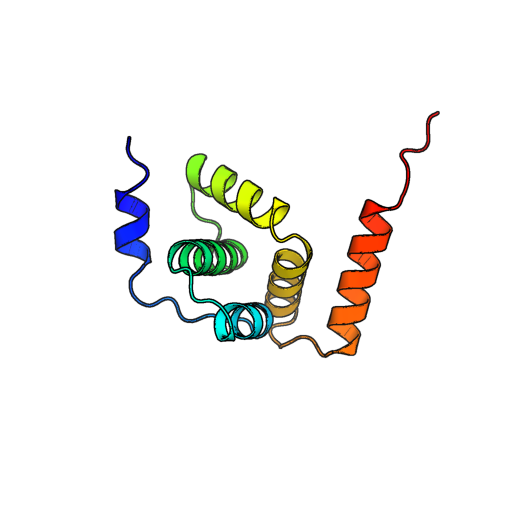DDDPVLNSLSSLLLVCLQPNDDDPVSVVSNVVNCVVPVLSSQQSNVCVVVVHHDDPVRSVVSVVVVVVVVPDDDPDD